Protein AF-A0A1Q7HFH7-F1 (afdb_monomer)

Sequence (78 aa):
MAAEYNRGMDSELDAVFRMLDDAVEEAKSIRVELDAPFLRGIAIIEALPGNQSGADKTWVHRLLHVSDRHFAAAIRKR

Secondary structure (DSSP, 8-state):
-HHHHHHHHHHHHHHHHHHHHHHHHHHHH------HHHHHHHHHHHTSGGGSTTS--HHHHHHHHHHHHHHHHHHHT-

Mean predicted aligned error: 11.89 Å

pLDDT: mean 81.41, std 11.39, range [46.44, 93.94]

Radius of gyration: 21.35 Å; Cα contacts (8 Å, |Δi|>4): 10; chains: 1; bounding box: 33×43×55 Å

Structure (mmCIF, N/CA/C/O backbone):
data_AF-A0A1Q7HFH7-F1
#
_entry.id   AF-A0A1Q7HFH7-F1
#
loop_
_atom_site.group_PDB
_atom_site.id
_atom_site.type_symbol
_atom_site.label_atom_id
_atom_site.label_alt_id
_atom_site.label_comp_id
_atom_site.label_asym_id
_atom_site.label_entity_id
_atom_site.label_seq_id
_atom_site.pdbx_PDB_ins_code
_atom_site.Cartn_x
_atom_site.Cartn_y
_atom_site.Cartn_z
_atom_site.occupancy
_atom_site.B_iso_or_equiv
_atom_site.auth_seq_id
_atom_site.auth_comp_id
_atom_site.auth_asym_id
_atom_site.auth_atom_id
_atom_site.pdbx_PDB_model_num
ATOM 1 N N . MET A 1 1 ? 17.969 23.926 -38.901 1.00 59.31 1 MET A N 1
ATOM 2 C CA . MET A 1 1 ? 18.710 24.202 -37.642 1.00 59.31 1 MET A CA 1
ATOM 3 C C . MET A 1 1 ? 17.787 24.129 -36.420 1.00 59.31 1 MET A C 1
ATOM 5 O O . MET A 1 1 ? 17.565 23.018 -35.973 1.00 59.31 1 MET A O 1
ATOM 9 N N . ALA A 1 2 ? 17.171 25.208 -35.906 1.00 57.56 2 ALA A N 1
ATOM 10 C CA . ALA A 1 2 ? 16.367 25.130 -34.663 1.00 57.56 2 ALA A CA 1
ATOM 11 C C . ALA A 1 2 ? 15.073 24.287 -34.778 1.00 57.56 2 ALA A C 1
ATOM 13 O O . ALA A 1 2 ? 14.728 23.546 -33.865 1.00 57.56 2 ALA A O 1
ATOM 14 N N . ALA A 1 3 ? 14.378 24.347 -35.919 1.00 62.16 3 ALA A N 1
ATOM 15 C CA . ALA A 1 3 ? 13.137 23.592 -36.133 1.00 62.16 3 ALA A CA 1
ATOM 16 C C . ALA A 1 3 ? 13.353 22.074 -36.313 1.00 62.16 3 ALA A C 1
ATOM 18 O O . ALA A 1 3 ? 12.501 21.281 -35.929 1.00 62.16 3 ALA A O 1
ATOM 19 N N . GLU A 1 4 ? 14.487 21.661 -36.885 1.00 60.91 4 GLU A N 1
ATOM 20 C CA . GLU A 1 4 ? 14.856 20.240 -37.008 1.00 60.91 4 GLU A CA 1
ATOM 21 C C . GLU A 1 4 ? 15.345 19.672 -35.678 1.00 60.91 4 GLU A C 1
ATOM 23 O O . GLU A 1 4 ? 15.019 18.537 -35.358 1.00 60.91 4 GLU A O 1
ATOM 28 N N . TYR A 1 5 ? 16.062 20.479 -34.889 1.00 57.88 5 TYR A N 1
ATOM 29 C CA . TYR A 1 5 ? 16.470 20.124 -33.532 1.00 57.88 5 TYR A CA 1
ATOM 30 C C . TYR A 1 5 ? 15.258 19.884 -32.622 1.00 57.88 5 TYR A C 1
ATOM 32 O O . TYR A 1 5 ? 15.168 18.836 -31.992 1.00 57.88 5 TYR A O 1
ATOM 40 N N . ASN A 1 6 ? 14.280 20.798 -32.630 1.00 59.25 6 ASN A N 1
ATOM 41 C CA . ASN A 1 6 ? 13.051 20.629 -31.850 1.00 59.25 6 ASN A CA 1
ATOM 42 C C . ASN A 1 6 ? 12.247 19.401 -32.305 1.00 59.25 6 ASN A C 1
ATOM 44 O O . ASN A 1 6 ? 11.789 18.637 -31.469 1.00 59.25 6 ASN A O 1
ATOM 48 N N . ARG A 1 7 ? 12.157 19.146 -33.619 1.00 59.00 7 ARG A N 1
ATOM 49 C CA . ARG A 1 7 ? 11.488 17.948 -34.156 1.00 59.00 7 ARG A CA 1
ATOM 50 C C . ARG A 1 7 ? 12.202 16.644 -33.771 1.00 59.00 7 ARG A C 1
ATOM 52 O O . ARG A 1 7 ? 11.541 15.640 -33.532 1.00 59.00 7 ARG A O 1
ATOM 59 N N . GLY A 1 8 ? 13.536 16.650 -33.726 1.00 60.75 8 GLY A N 1
ATOM 60 C CA . GLY A 1 8 ? 14.332 15.517 -33.249 1.00 60.75 8 GLY A CA 1
ATOM 61 C C . GLY A 1 8 ? 14.111 15.250 -31.759 1.00 60.75 8 GLY A C 1
ATOM 62 O O . GLY A 1 8 ? 13.860 14.113 -31.375 1.00 60.75 8 GLY A O 1
ATOM 63 N N . MET A 1 9 ? 14.097 16.306 -30.945 1.00 59.53 9 MET A N 1
ATOM 64 C CA . MET A 1 9 ? 13.836 16.224 -29.505 1.00 59.53 9 MET A CA 1
ATOM 65 C C . MET A 1 9 ? 12.411 15.738 -29.193 1.00 59.53 9 MET A C 1
ATOM 67 O O . MET A 1 9 ? 12.240 14.885 -28.325 1.00 59.53 9 MET A O 1
ATOM 71 N N . ASP A 1 10 ? 11.407 1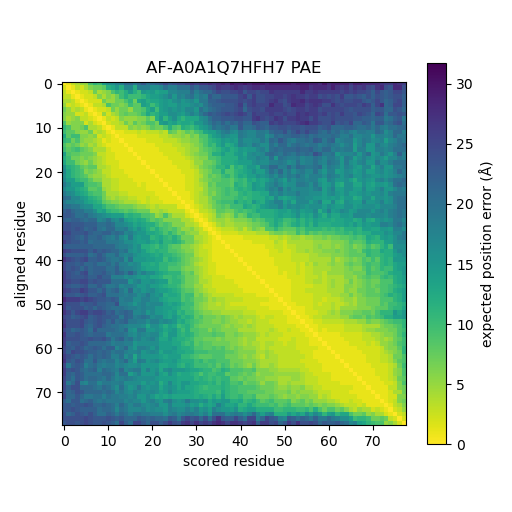6.195 -29.947 1.00 68.69 10 ASP A N 1
ATOM 72 C CA . ASP A 1 10 ? 10.029 15.693 -29.838 1.00 68.69 10 ASP A CA 1
ATOM 73 C C . ASP A 1 10 ? 9.960 14.192 -30.175 1.00 68.69 10 ASP A C 1
ATOM 75 O O . ASP A 1 10 ? 9.316 13.421 -29.468 1.00 68.69 10 ASP A O 1
ATOM 79 N N . SER A 1 11 ? 10.703 13.738 -31.193 1.00 74.06 11 SER A N 1
ATOM 80 C CA . SER A 1 11 ? 10.736 12.318 -31.569 1.00 74.06 11 SER A CA 1
ATOM 81 C C . SER A 1 11 ? 11.452 11.418 -30.553 1.00 74.06 11 SER A C 1
ATOM 83 O O . SER A 1 11 ? 11.062 10.262 -30.378 1.00 74.06 11 SER A O 1
ATOM 85 N N . GLU A 1 12 ? 12.469 11.936 -29.858 1.00 78.50 12 GLU A N 1
ATOM 86 C CA . GLU A 1 12 ? 13.139 11.228 -28.762 1.00 78.50 12 GLU A CA 1
ATOM 87 C C . GLU A 1 12 ? 12.230 11.124 -27.532 1.00 78.50 12 GLU A C 1
ATOM 89 O O . GLU A 1 12 ? 12.130 10.053 -26.932 1.00 78.50 12 GLU A O 1
ATOM 94 N N . LEU A 1 13 ? 11.508 12.195 -27.188 1.00 80.69 13 LEU A N 1
ATOM 95 C CA . LEU A 1 13 ? 10.525 12.178 -26.101 1.00 80.69 13 LEU A CA 1
ATOM 96 C C . LEU A 1 13 ? 9.373 11.210 -26.395 1.00 80.69 13 LEU A C 1
ATOM 98 O O . LEU A 1 13 ? 9.010 10.418 -25.527 1.00 80.69 13 LEU A O 1
ATOM 102 N N . ASP A 1 14 ? 8.859 11.196 -27.624 1.00 83.19 14 ASP A N 1
ATOM 103 C CA . ASP A 1 14 ? 7.825 10.248 -28.054 1.00 83.19 14 ASP A CA 1
ATOM 104 C C . ASP A 1 14 ? 8.293 8.787 -27.992 1.00 83.19 14 ASP A C 1
ATOM 106 O O . ASP A 1 14 ? 7.485 7.879 -27.775 1.00 83.19 14 ASP A O 1
ATOM 110 N N . ALA A 1 15 ? 9.586 8.535 -28.208 1.00 85.31 15 ALA A N 1
ATOM 111 C CA . ALA A 1 15 ? 10.171 7.209 -28.047 1.00 85.31 15 ALA A CA 1
ATOM 112 C C . ALA A 1 15 ? 10.262 6.820 -26.564 1.00 85.31 15 ALA A C 1
ATOM 114 O O . ALA A 1 15 ? 9.909 5.698 -26.207 1.00 85.31 15 ALA A O 1
ATOM 115 N N . VAL A 1 16 ? 10.657 7.753 -25.692 1.00 84.25 16 VAL A N 1
ATOM 116 C CA . VAL A 1 16 ? 10.689 7.536 -24.238 1.00 84.25 16 VAL A CA 1
ATOM 117 C C . VAL A 1 16 ? 9.289 7.272 -23.685 1.00 84.25 16 VAL A C 1
ATOM 119 O O . VAL A 1 16 ? 9.124 6.352 -22.888 1.00 84.25 16 VAL A O 1
ATOM 122 N N . PHE A 1 17 ? 8.272 8.023 -24.115 1.00 83.31 17 PHE A N 1
ATOM 123 C CA . PHE A 1 17 ? 6.896 7.786 -23.674 1.00 83.31 17 PHE A CA 1
ATOM 124 C C . PHE A 1 17 ? 6.382 6.414 -24.106 1.00 83.31 17 PHE A C 1
ATOM 126 O O . PHE A 1 17 ? 5.832 5.697 -23.277 1.00 83.31 17 PHE A O 1
ATOM 133 N N . ARG A 1 18 ? 6.665 5.989 -25.342 1.00 84.94 18 ARG A N 1
ATOM 134 C CA . ARG A 1 18 ? 6.340 4.627 -25.793 1.00 84.94 18 ARG A CA 1
ATOM 135 C C . ARG A 1 18 ? 7.044 3.550 -24.969 1.00 84.94 18 ARG A C 1
ATOM 137 O O . ARG A 1 18 ? 6.401 2.595 -24.559 1.00 84.94 18 ARG A O 1
ATOM 144 N N . MET A 1 19 ? 8.328 3.731 -24.654 1.00 87.81 19 MET A N 1
ATOM 145 C CA . MET A 1 19 ? 9.049 2.803 -23.774 1.00 87.81 19 MET A CA 1
ATOM 146 C C . MET A 1 19 ? 8.442 2.732 -22.367 1.00 87.81 19 MET A C 1
ATOM 148 O O . MET A 1 19 ? 8.445 1.668 -21.752 1.00 87.81 19 MET A O 1
ATOM 152 N N . LEU A 1 20 ? 7.944 3.853 -21.837 1.00 81.69 20 LEU A N 1
ATOM 153 C CA . LEU A 1 20 ? 7.262 3.879 -20.543 1.00 81.69 20 LEU A CA 1
ATOM 154 C C . LEU A 1 20 ? 5.908 3.169 -20.606 1.00 81.69 20 LEU A C 1
ATOM 156 O O . LEU A 1 20 ? 5.602 2.411 -19.689 1.00 81.69 20 LEU A O 1
ATOM 160 N N . ASP A 1 21 ? 5.133 3.372 -21.671 1.00 84.44 21 ASP A N 1
ATOM 161 C CA . ASP A 1 21 ? 3.863 2.671 -21.881 1.00 84.44 21 ASP A CA 1
ATOM 162 C C . ASP A 1 21 ? 4.082 1.155 -21.998 1.00 84.44 21 ASP A C 1
ATOM 164 O O . ASP A 1 21 ? 3.415 0.381 -21.311 1.00 84.44 21 ASP A O 1
ATOM 168 N N . ASP A 1 22 ? 5.084 0.729 -22.773 1.00 85.62 22 ASP A N 1
ATOM 169 C CA . ASP A 1 22 ? 5.461 -0.681 -22.910 1.00 85.62 22 ASP A CA 1
ATOM 170 C C . ASP A 1 22 ? 5.878 -1.286 -21.558 1.00 85.62 22 ASP A C 1
ATOM 172 O O . ASP A 1 22 ? 5.432 -2.375 -21.195 1.00 85.62 22 ASP A O 1
ATOM 176 N N . ALA A 1 23 ? 6.671 -0.557 -20.765 1.00 79.56 23 ALA A N 1
ATOM 177 C CA . ALA A 1 23 ? 7.070 -0.984 -19.424 1.00 79.56 23 ALA A CA 1
ATOM 178 C C . ALA A 1 23 ? 5.884 -1.055 -18.446 1.00 79.56 23 ALA A C 1
ATOM 180 O O . ALA A 1 23 ? 5.858 -1.914 -17.564 1.00 79.56 23 ALA A O 1
ATOM 181 N N . VAL A 1 24 ? 4.888 -0.173 -18.584 1.00 81.06 24 VAL A N 1
ATOM 182 C CA . VAL A 1 24 ? 3.647 -0.226 -17.798 1.00 81.06 24 VAL A CA 1
ATOM 183 C C . VAL A 1 24 ? 2.822 -1.456 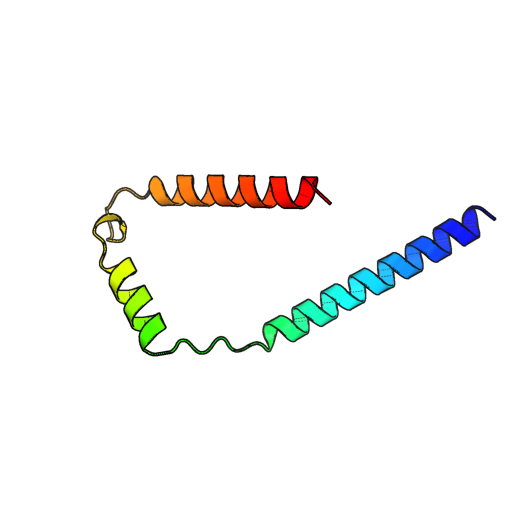-18.176 1.00 81.06 24 VAL A C 1
ATOM 185 O O . VAL A 1 24 ? 2.320 -2.138 -17.282 1.00 81.06 24 VAL A O 1
ATOM 188 N N . GLU A 1 25 ? 2.693 -1.776 -19.464 1.00 84.25 25 GLU A N 1
ATOM 189 C CA . GLU A 1 25 ? 2.013 -3.001 -19.904 1.00 84.25 25 GLU A CA 1
ATOM 190 C C . GLU A 1 25 ? 2.757 -4.264 -19.447 1.00 84.25 25 GLU A C 1
ATOM 192 O O . GLU A 1 25 ? 2.130 -5.204 -18.954 1.00 84.25 25 GLU A O 1
ATOM 197 N N . GLU A 1 26 ? 4.090 -4.272 -19.509 1.00 81.56 26 GLU A N 1
ATOM 198 C CA . GLU A 1 26 ? 4.909 -5.359 -18.966 1.00 81.56 26 GLU A CA 1
ATOM 199 C C . GLU A 1 26 ? 4.711 -5.495 -17.451 1.00 81.56 26 GLU A C 1
ATOM 201 O O . GLU A 1 26 ? 4.499 -6.600 -16.945 1.00 81.56 26 GLU A O 1
ATOM 206 N N . ALA A 1 27 ? 4.672 -4.381 -16.717 1.00 78.12 27 ALA A N 1
ATOM 207 C CA . ALA A 1 27 ? 4.436 -4.388 -15.279 1.00 78.12 27 ALA A CA 1
ATOM 208 C C . ALA A 1 27 ? 3.072 -4.990 -14.900 1.00 78.12 27 ALA A C 1
ATOM 210 O O . ALA A 1 27 ? 2.968 -5.650 -13.867 1.00 78.12 27 ALA A O 1
ATOM 211 N N . LYS A 1 28 ? 2.035 -4.847 -15.739 1.00 79.56 28 LYS A N 1
ATOM 212 C CA . LYS A 1 28 ? 0.736 -5.517 -15.519 1.00 79.56 28 LYS A CA 1
ATOM 213 C C . LYS A 1 28 ? 0.824 -7.041 -15.617 1.00 79.56 28 LYS A C 1
ATOM 215 O O . LYS A 1 28 ? -0.024 -7.735 -15.057 1.00 79.56 28 LYS A O 1
ATOM 220 N N . SER A 1 29 ? 1.82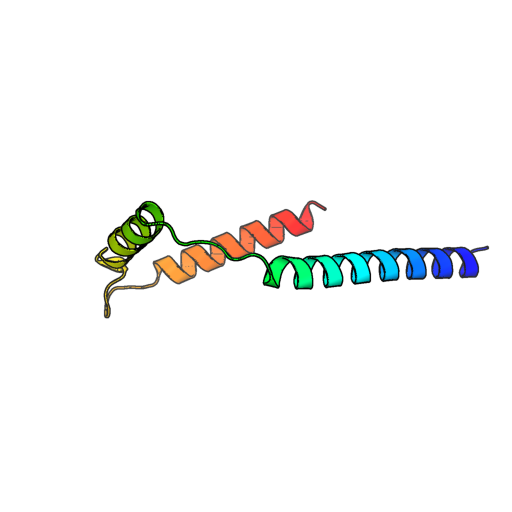2 -7.568 -16.326 1.00 79.88 29 SER A N 1
ATOM 221 C CA . SER A 1 29 ? 2.068 -9.011 -16.420 1.00 79.88 29 SER A CA 1
ATOM 222 C C . SER A 1 29 ? 2.798 -9.574 -15.194 1.00 79.88 29 SER A C 1
ATOM 224 O O . SER A 1 29 ? 2.759 -10.786 -14.962 1.00 79.88 29 SER A O 1
ATOM 226 N N . ILE A 1 30 ? 3.405 -8.708 -14.369 1.00 78.81 30 ILE A N 1
ATOM 227 C CA . ILE A 1 30 ? 4.071 -9.102 -13.128 1.00 78.81 30 ILE A CA 1
ATOM 228 C C . ILE A 1 30 ? 3.019 -9.626 -12.156 1.00 78.81 30 ILE A C 1
ATOM 230 O O . ILE A 1 30 ? 2.226 -8.882 -11.574 1.00 78.81 30 ILE A O 1
ATOM 234 N N . ARG A 1 31 ? 3.039 -10.939 -11.937 1.00 74.06 31 ARG A N 1
ATOM 235 C CA . ARG A 1 31 ? 2.286 -11.558 -10.852 1.00 74.06 31 ARG A CA 1
ATOM 236 C C . ARG A 1 31 ? 3.132 -11.541 -9.594 1.00 74.06 31 ARG A C 1
ATOM 238 O O . ARG A 1 31 ? 4.104 -12.278 -9.477 1.00 74.06 31 ARG A O 1
ATOM 245 N N . VAL A 1 32 ? 2.743 -10.695 -8.649 1.00 75.50 32 VAL A N 1
ATOM 246 C CA . VAL A 1 32 ? 3.305 -10.724 -7.300 1.00 75.50 32 VAL A CA 1
ATOM 247 C C . VAL A 1 32 ? 2.672 -11.907 -6.573 1.00 75.50 32 VAL A C 1
ATOM 249 O O . VAL A 1 32 ? 1.508 -11.849 -6.175 1.00 75.50 32 VAL A O 1
ATOM 252 N N . GLU A 1 33 ? 3.413 -13.005 -6.447 1.00 76.12 33 GLU A N 1
ATOM 253 C CA . GLU A 1 33 ? 2.973 -14.130 -5.627 1.00 76.12 33 GLU A CA 1
ATOM 254 C C . GLU A 1 33 ? 3.017 -13.729 -4.151 1.00 76.12 33 GLU A C 1
ATOM 256 O O . GLU A 1 33 ? 4.066 -13.381 -3.608 1.00 76.12 33 GLU A O 1
ATOM 261 N N . LEU A 1 34 ? 1.852 -13.754 -3.502 1.00 82.31 34 LEU A N 1
ATOM 262 C CA . LEU A 1 34 ? 1.745 -13.497 -2.072 1.00 82.31 34 LEU A CA 1
ATOM 263 C C . LEU A 1 34 ? 2.047 -14.797 -1.333 1.00 82.31 34 LEU A C 1
ATOM 265 O O . LEU A 1 34 ? 1.160 -15.623 -1.107 1.00 82.31 34 LEU A O 1
ATOM 269 N N . ASP A 1 35 ? 3.317 -15.003 -1.008 1.00 89.88 35 ASP A N 1
ATOM 270 C CA . ASP A 1 35 ? 3.748 -16.198 -0.300 1.00 89.8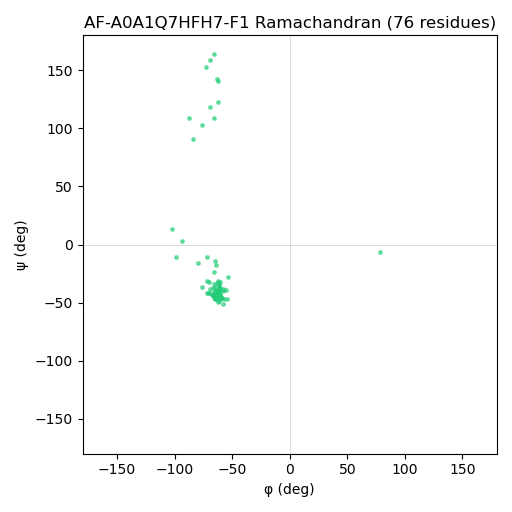8 35 ASP A CA 1
ATOM 271 C C . ASP A 1 35 ? 3.180 -16.265 1.134 1.00 89.88 35 ASP A C 1
ATOM 273 O O . ASP A 1 35 ? 2.660 -15.301 1.706 1.00 89.88 35 ASP A O 1
ATOM 277 N N . ALA A 1 36 ? 3.243 -17.451 1.742 1.00 91.38 36 ALA A N 1
ATOM 278 C CA . ALA A 1 36 ? 2.716 -17.649 3.090 1.00 91.38 36 ALA A CA 1
ATOM 279 C C . ALA A 1 36 ? 3.356 -16.715 4.150 1.00 91.38 36 ALA A C 1
ATOM 281 O O . ALA A 1 36 ? 2.627 -16.240 5.025 1.00 91.38 36 ALA A O 1
ATOM 282 N N . PRO A 1 37 ? 4.678 -16.433 4.131 1.00 90.69 37 PRO A N 1
ATOM 283 C CA . PRO A 1 37 ? 5.278 -15.382 4.955 1.00 90.69 37 PRO A CA 1
ATOM 284 C C . PRO A 1 37 ? 4.632 -14.004 4.784 1.00 90.69 37 PRO A C 1
ATOM 286 O O . PRO A 1 37 ? 4.305 -13.365 5.786 1.00 90.69 37 PRO A O 1
ATOM 289 N N . PHE A 1 38 ? 4.410 -13.565 3.548 1.00 85.62 38 PHE A N 1
ATOM 290 C CA . PHE A 1 38 ? 3.814 -12.274 3.236 1.00 85.62 38 PHE A CA 1
ATOM 291 C C . PHE A 1 38 ? 2.371 -12.185 3.737 1.00 85.62 38 PHE A C 1
ATOM 293 O O . PHE A 1 38 ? 2.011 -11.230 4.428 1.00 85.62 38 PHE A O 1
ATOM 300 N N . LEU A 1 39 ? 1.565 -13.222 3.491 1.00 92.69 39 LEU A N 1
ATOM 301 C CA . LEU A 1 39 ? 0.185 -13.299 3.983 1.00 92.69 39 LEU A CA 1
ATOM 302 C C . LEU A 1 39 ? 0.113 -13.277 5.517 1.00 92.69 39 LEU A C 1
ATOM 304 O O . LEU A 1 39 ? -0.763 -12.626 6.085 1.00 92.69 39 LEU A O 1
ATOM 308 N N . ARG A 1 40 ? 1.061 -13.923 6.210 1.00 93.75 40 ARG A N 1
ATOM 309 C CA . ARG A 1 40 ? 1.169 -13.814 7.676 1.00 93.75 40 ARG A CA 1
ATOM 310 C C . ARG A 1 40 ? 1.504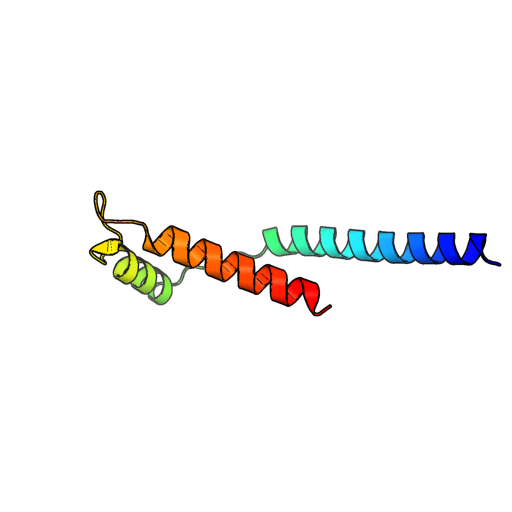 -12.392 8.120 1.00 93.75 40 ARG A C 1
ATOM 312 O O . ARG A 1 40 ? 0.950 -11.930 9.112 1.00 93.75 40 ARG A O 1
ATOM 319 N N . GLY A 1 41 ? 2.382 -11.703 7.395 1.00 92.00 41 GLY A N 1
ATOM 320 C CA . GLY A 1 41 ? 2.701 -10.298 7.647 1.00 92.00 41 GLY A CA 1
ATOM 321 C C . GLY A 1 41 ? 1.469 -9.399 7.544 1.00 92.00 41 GLY A C 1
ATOM 322 O O . GLY A 1 41 ? 1.217 -8.608 8.453 1.00 92.00 41 GLY A O 1
ATOM 323 N N . ILE A 1 42 ? 0.661 -9.581 6.494 1.00 90.31 42 ILE A N 1
ATOM 324 C CA . ILE A 1 42 ? -0.620 -8.876 6.337 1.00 90.31 42 ILE A CA 1
ATOM 325 C C . ILE A 1 42 ? -1.534 -9.159 7.526 1.00 90.31 42 ILE A C 1
ATOM 327 O O . ILE A 1 42 ? -1.987 -8.216 8.166 1.00 90.31 42 ILE A O 1
ATOM 331 N N . ALA A 1 43 ? -1.739 -10.429 7.879 1.00 92.44 43 ALA A N 1
ATOM 332 C CA . ALA A 1 43 ? -2.628 -10.799 8.979 1.00 92.44 43 ALA A CA 1
ATOM 333 C C . ALA A 1 43 ? -2.211 -10.164 10.320 1.00 92.44 43 ALA A C 1
ATOM 335 O O . ALA A 1 43 ? -3.061 -9.718 11.090 1.00 92.44 43 ALA A O 1
ATOM 336 N N . ILE A 1 44 ? -0.904 -10.075 10.596 1.00 93.69 44 ILE A N 1
ATOM 337 C CA . ILE A 1 44 ? -0.382 -9.408 11.800 1.00 93.69 44 ILE A CA 1
ATOM 338 C C . ILE A 1 44 ? -0.722 -7.916 11.784 1.00 93.69 44 ILE A C 1
ATOM 340 O O . ILE A 1 44 ? -1.177 -7.380 12.793 1.00 93.69 44 ILE A O 1
ATOM 344 N N . ILE A 1 45 ? -0.505 -7.246 10.650 1.00 89.19 45 ILE A N 1
ATOM 345 C CA . ILE A 1 45 ? -0.795 -5.819 10.498 1.00 89.19 45 ILE A CA 1
ATOM 346 C C . ILE A 1 45 ? -2.301 -5.577 10.628 1.00 89.19 45 ILE A C 1
ATOM 348 O O . ILE A 1 45 ? -2.713 -4.693 11.375 1.00 89.19 45 ILE A O 1
ATOM 352 N N . GLU A 1 46 ? -3.135 -6.363 9.954 1.00 90.12 46 GLU A N 1
ATOM 353 C CA . GLU A 1 46 ? -4.594 -6.246 10.014 1.00 90.12 46 GLU A CA 1
ATOM 354 C C . GLU A 1 46 ? -5.143 -6.465 11.422 1.00 90.12 46 GLU A C 1
ATOM 356 O O . GLU A 1 46 ? -6.090 -5.787 11.804 1.00 90.12 46 GLU A O 1
ATOM 361 N N . ALA A 1 47 ? -4.524 -7.340 12.220 1.00 93.94 47 ALA A N 1
ATOM 362 C CA . ALA A 1 47 ? -4.915 -7.598 13.604 1.00 93.94 47 ALA A CA 1
ATOM 363 C C . ALA A 1 47 ? -4.584 -6.448 14.575 1.00 93.94 47 ALA A C 1
ATOM 365 O O . ALA A 1 47 ? -5.051 -6.451 15.716 1.00 93.94 47 ALA A O 1
ATOM 366 N N . LEU A 1 48 ? -3.801 -5.444 14.162 1.00 91.75 48 LEU A N 1
ATOM 367 C CA . LEU A 1 48 ? -3.453 -4.329 15.042 1.00 91.75 48 LEU A CA 1
ATOM 368 C C . LEU A 1 48 ? -4.707 -3.530 15.450 1.00 91.75 48 LEU A C 1
ATOM 370 O O . LEU A 1 48 ? -5.577 -3.281 14.610 1.00 91.75 48 LEU A O 1
ATOM 374 N N . PRO A 1 49 ? -4.803 -3.044 16.705 1.00 91.31 49 PRO A N 1
ATOM 375 C CA . PRO A 1 49 ? -5.960 -2.277 17.177 1.00 91.31 49 PRO A CA 1
ATOM 376 C C . PRO A 1 49 ? -6.270 -1.045 16.320 1.00 91.31 49 PRO A C 1
ATOM 378 O O . PRO A 1 49 ? -7.425 -0.780 16.005 1.00 91.31 49 PRO A O 1
ATOM 381 N N . GLY A 1 50 ? -5.234 -0.334 15.862 1.00 88.94 50 GLY A N 1
ATOM 382 C CA . GLY A 1 50 ? -5.377 0.819 14.965 1.00 88.94 50 GLY A CA 1
ATOM 383 C C . GLY A 1 50 ? -5.933 0.472 13.577 1.00 88.94 50 GLY A C 1
ATOM 384 O O . GLY A 1 50 ? -6.386 1.366 12.856 1.00 88.94 50 GLY A O 1
ATOM 385 N N . ASN A 1 51 ? -5.951 -0.812 13.208 1.00 90.69 51 ASN A N 1
ATOM 386 C CA . ASN A 1 51 ? -6.452 -1.320 11.931 1.00 90.69 51 ASN A CA 1
ATOM 387 C C . ASN A 1 51 ? -7.875 -1.874 12.015 1.00 90.69 51 ASN A C 1
ATOM 389 O O . ASN A 1 51 ? -8.534 -1.973 10.983 1.00 90.69 51 ASN A O 1
ATOM 393 N N . GLN A 1 52 ? -8.422 -2.041 13.219 1.00 93.25 52 GLN A N 1
ATOM 394 C CA . GLN A 1 52 ? -9.807 -2.466 13.414 1.00 93.25 52 GLN A CA 1
ATOM 395 C C . GLN A 1 52 ? -10.823 -1.395 12.997 1.00 93.25 52 GLN A C 1
ATOM 397 O 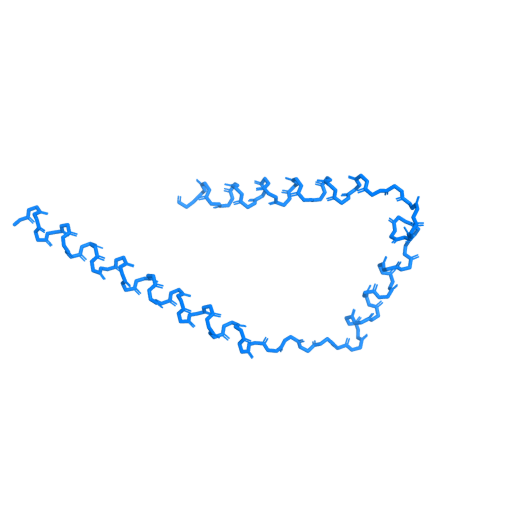O . GLN A 1 52 ? -10.512 -0.200 12.915 1.00 93.25 52 GLN A O 1
ATOM 402 N N . SER A 1 53 ? -12.055 -1.826 12.724 1.00 90.75 53 SER A N 1
ATOM 403 C CA . SER A 1 53 ? -13.176 -0.917 12.470 1.00 90.75 53 SER A CA 1
ATOM 404 C C . SER A 1 53 ? -13.466 -0.055 13.704 1.00 90.75 53 SER A C 1
ATOM 406 O O . SER A 1 53 ? -13.372 -0.529 14.833 1.00 90.75 53 SER A O 1
ATOM 408 N N . GLY A 1 54 ? -13.786 1.225 13.496 1.00 90.31 54 GLY A N 1
ATOM 409 C CA . GLY A 1 54 ? -14.042 2.185 14.578 1.00 90.31 54 GLY A CA 1
ATOM 410 C C . GLY A 1 54 ? -12.793 2.741 15.277 1.00 90.31 54 GLY A C 1
ATOM 411 O O . GLY A 1 54 ? -12.918 3.658 16.084 1.00 90.31 54 GLY A O 1
ATOM 412 N N . ALA A 1 55 ? -11.593 2.241 14.960 1.00 92.06 55 ALA A N 1
ATOM 413 C CA . ALA A 1 55 ? -10.345 2.825 15.445 1.00 92.06 55 ALA A CA 1
ATOM 414 C C . ALA A 1 55 ? -10.030 4.157 14.747 1.00 92.06 55 ALA A C 1
ATOM 416 O O . ALA A 1 55 ? -10.383 4.354 13.582 1.00 92.06 55 ALA A O 1
ATOM 417 N N . ASP A 1 56 ? -9.301 5.042 15.431 1.00 92.38 56 ASP A N 1
ATOM 418 C CA . ASP A 1 56 ? -8.805 6.281 14.830 1.00 92.38 56 ASP A CA 1
ATOM 419 C C . ASP A 1 56 ? -7.841 5.988 13.662 1.00 92.38 56 ASP A C 1
ATOM 421 O O . ASP A 1 56 ? -6.807 5.334 13.824 1.00 92.38 56 ASP A O 1
ATOM 425 N N . LYS A 1 57 ? -8.177 6.504 12.474 1.00 90.56 57 LYS A N 1
ATOM 426 C CA . LYS A 1 57 ? -7.413 6.342 11.227 1.00 90.56 57 LYS A CA 1
ATOM 427 C C . LYS A 1 57 ? -6.583 7.572 10.859 1.00 90.56 57 LYS A C 1
ATOM 429 O O . LYS A 1 57 ? -6.049 7.630 9.753 1.00 90.56 57 LYS A O 1
ATOM 434 N N . THR A 1 58 ? -6.396 8.539 11.763 1.00 91.81 58 THR A N 1
ATOM 435 C CA . THR A 1 58 ? -5.523 9.708 11.520 1.00 91.81 58 THR A CA 1
ATOM 436 C C . THR A 1 58 ? -4.106 9.325 11.083 1.00 91.81 58 THR A C 1
ATOM 438 O O . THR A 1 58 ? -3.440 10.082 10.375 1.00 91.81 58 THR A O 1
ATOM 441 N N . TRP A 1 59 ? -3.616 8.150 11.489 1.00 85.62 59 TRP A N 1
ATOM 442 C CA . TRP A 1 59 ? -2.319 7.627 11.062 1.00 85.62 59 TRP A CA 1
ATOM 443 C C . TRP A 1 59 ? -2.255 7.359 9.547 1.00 85.62 59 TRP A C 1
ATOM 445 O O . TRP A 1 59 ? -1.207 7.598 8.953 1.00 85.62 59 TRP A O 1
ATOM 455 N N . VAL A 1 60 ? -3.363 6.957 8.906 1.00 87.31 60 VAL A N 1
ATOM 456 C CA . VAL A 1 60 ? -3.435 6.725 7.451 1.00 87.31 60 VAL A CA 1
ATOM 457 C C . VAL A 1 60 ? -3.190 8.031 6.706 1.00 87.31 60 VAL A C 1
ATOM 459 O O . VAL A 1 60 ? -2.355 8.094 5.810 1.00 87.31 60 VAL A O 1
ATOM 462 N N . HIS A 1 61 ? -3.855 9.108 7.126 1.00 87.62 61 HIS A N 1
ATOM 463 C CA . HIS A 1 61 ? -3.671 10.430 6.525 1.00 87.62 61 HIS A CA 1
ATOM 464 C C . HIS A 1 61 ? -2.244 10.954 6.704 1.00 87.62 61 HIS A C 1
ATOM 466 O O . HIS A 1 61 ? -1.677 11.531 5.778 1.00 87.62 61 HIS A O 1
ATOM 472 N N . ARG A 1 62 ? -1.638 10.714 7.874 1.00 90.25 62 ARG A N 1
ATOM 473 C CA . ARG A 1 62 ? -0.226 11.045 8.114 1.00 90.25 62 ARG A CA 1
ATOM 474 C C . ARG A 1 62 ? 0.699 10.265 7.184 1.00 90.25 62 ARG A C 1
ATOM 476 O O . ARG A 1 62 ? 1.617 10.859 6.628 1.00 90.25 62 ARG A O 1
ATOM 483 N N . LEU A 1 63 ? 0.444 8.972 6.993 1.00 88.62 63 LEU A N 1
ATOM 484 C CA . LEU A 1 63 ? 1.224 8.133 6.088 1.00 88.62 63 LEU A CA 1
ATOM 485 C C . LEU A 1 63 ? 1.115 8.622 4.640 1.00 88.62 63 LEU A C 1
ATOM 487 O O . LEU A 1 63 ? 2.142 8.839 4.006 1.00 88.62 63 LEU A O 1
ATOM 491 N N . LEU A 1 64 ? -0.102 8.865 4.146 1.00 89.38 64 LEU A N 1
ATOM 492 C CA . LEU A 1 64 ? -0.331 9.390 2.795 1.00 89.38 64 LEU A CA 1
ATOM 493 C C . LEU A 1 64 ? 0.392 10.723 2.583 1.00 89.38 64 LEU A C 1
ATOM 495 O O . LEU A 1 64 ? 1.132 10.877 1.618 1.00 89.38 64 LEU A O 1
ATOM 499 N N . HIS A 1 65 ? 0.273 11.648 3.538 1.00 91.12 65 HIS A N 1
ATOM 500 C CA . HIS A 1 65 ? 0.954 12.938 3.467 1.00 91.12 65 HIS A CA 1
ATOM 501 C C . HIS A 1 65 ? 2.485 12.808 3.414 1.00 91.12 65 HIS A C 1
ATOM 503 O O . HIS A 1 65 ? 3.1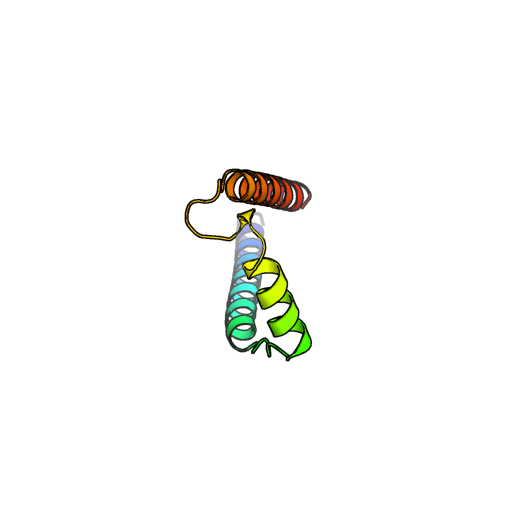52 13.539 2.680 1.00 91.12 65 HIS A O 1
ATOM 509 N N . VAL A 1 66 ? 3.067 11.887 4.190 1.00 90.06 66 VAL A N 1
ATOM 510 C CA . VAL A 1 66 ? 4.513 11.620 4.156 1.00 90.06 66 VAL A CA 1
ATOM 511 C C . VAL A 1 66 ? 4.922 11.022 2.810 1.00 90.06 66 VAL A C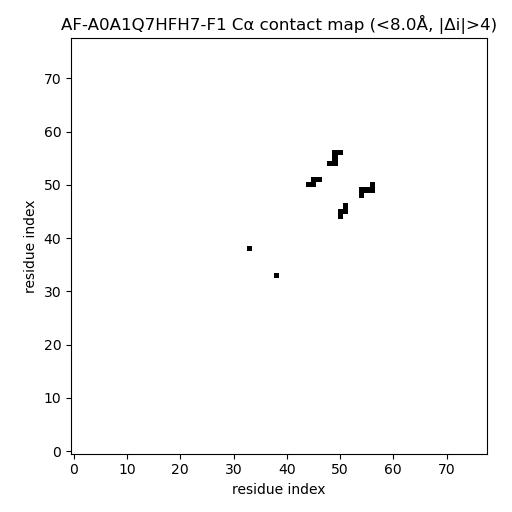 1
ATOM 513 O O . VAL A 1 66 ? 5.915 11.474 2.238 1.00 90.06 66 VAL A O 1
ATOM 516 N N . SER A 1 67 ? 4.154 10.068 2.284 1.00 85.00 67 SER A N 1
ATOM 517 C CA . SER A 1 67 ? 4.399 9.459 0.973 1.00 85.00 67 SER A CA 1
ATOM 518 C C . SER A 1 67 ? 4.347 10.489 -0.155 1.00 85.00 67 SER A C 1
ATOM 520 O O . SER A 1 67 ? 5.288 10.562 -0.945 1.00 85.00 67 SER A O 1
ATOM 522 N N . ASP A 1 68 ? 3.330 11.354 -0.177 1.00 87.69 68 ASP A N 1
ATOM 523 C CA . ASP A 1 68 ? 3.194 12.427 -1.170 1.00 87.69 68 ASP A CA 1
ATOM 524 C C . ASP A 1 68 ? 4.382 13.388 -1.122 1.00 87.69 68 ASP A C 1
ATOM 526 O O . ASP A 1 68 ? 4.969 13.736 -2.149 1.00 87.69 68 ASP A O 1
ATOM 530 N N . ARG A 1 69 ? 4.796 13.791 0.086 1.00 90.38 69 ARG A N 1
ATOM 531 C CA . ARG A 1 69 ? 5.983 14.634 0.267 1.00 90.38 69 ARG A CA 1
ATOM 532 C C . ARG A 1 69 ? 7.253 13.948 -0.219 1.00 90.38 69 ARG A C 1
ATOM 534 O O . ARG A 1 69 ? 8.102 14.612 -0.813 1.00 90.38 69 ARG A O 1
ATOM 541 N N . HIS A 1 70 ? 7.400 12.655 0.054 1.00 84.00 70 HIS A N 1
ATOM 542 C CA . HIS A 1 70 ? 8.565 11.888 -0.363 1.00 84.00 70 HIS A CA 1
ATOM 543 C C . HIS A 1 70 ? 8.631 11.773 -1.889 1.00 84.00 70 HIS A C 1
ATOM 545 O O . HIS A 1 70 ? 9.666 12.066 -2.485 1.00 84.00 70 HIS A O 1
ATOM 551 N N . PHE A 1 71 ? 7.508 11.448 -2.527 1.00 76.94 71 PHE A N 1
ATOM 552 C CA . PHE A 1 71 ? 7.404 11.347 -3.978 1.00 76.94 71 PHE A CA 1
ATOM 553 C C . PHE A 1 71 ? 7.635 12.700 -4.667 1.00 76.94 71 PHE A C 1
ATOM 555 O O . PHE A 1 71 ? 8.443 12.799 -5.590 1.00 76.94 71 PHE A O 1
ATOM 562 N N . ALA A 1 72 ? 7.029 13.778 -4.159 1.00 82.19 72 ALA A N 1
ATOM 563 C CA . ALA A 1 72 ? 7.254 15.130 -4.668 1.00 82.19 72 ALA A CA 1
ATOM 564 C C . ALA A 1 72 ? 8.726 15.568 -4.549 1.00 82.19 72 ALA A C 1
ATOM 566 O O . ALA A 1 72 ? 9.251 16.242 -5.437 1.00 82.19 72 ALA A O 1
ATOM 567 N N . ALA A 1 73 ? 9.411 15.184 -3.466 1.00 79.50 73 ALA A N 1
ATOM 568 C CA . ALA A 1 73 ? 10.839 15.440 -3.298 1.00 79.50 73 ALA A CA 1
ATOM 569 C C . ALA A 1 73 ? 11.706 14.609 -4.259 1.00 79.50 73 ALA A C 1
ATOM 571 O O . ALA A 1 73 ? 12.694 15.129 -4.774 1.00 79.50 73 ALA A O 1
ATOM 572 N N . ALA A 1 74 ? 11.340 13.350 -4.515 1.00 75.12 74 ALA A N 1
ATOM 573 C CA . ALA A 1 74 ? 12.037 12.489 -5.467 1.00 75.12 74 ALA A CA 1
ATOM 574 C C . ALA A 1 74 ? 11.915 13.012 -6.908 1.00 75.12 74 ALA A C 1
ATOM 576 O O . ALA A 1 74 ? 12.913 13.049 -7.624 1.00 75.12 74 ALA A O 1
ATOM 577 N N . ILE A 1 75 ? 10.730 13.491 -7.304 1.00 74.31 75 ILE A N 1
ATOM 578 C CA . ILE A 1 75 ? 10.508 14.103 -8.623 1.00 74.31 75 ILE A CA 1
ATOM 579 C C . ILE A 1 75 ? 11.271 15.422 -8.760 1.00 74.31 75 ILE A C 1
ATOM 581 O O . ILE A 1 75 ? 11.905 15.648 -9.781 1.00 74.31 75 ILE A O 1
ATOM 585 N N . ARG A 1 76 ? 11.269 16.283 -7.732 1.00 64.50 76 ARG A N 1
ATOM 586 C CA . ARG A 1 76 ? 12.002 17.566 -7.771 1.00 64.50 76 ARG A CA 1
ATOM 587 C C . ARG A 1 76 ? 13.523 17.431 -7.876 1.00 64.50 76 ARG A C 1
ATOM 589 O O . ARG A 1 76 ? 14.177 18.429 -8.152 1.00 64.50 76 ARG A O 1
ATOM 596 N N . LYS A 1 77 ? 14.088 16.261 -7.571 1.00 54.69 77 LYS A N 1
ATOM 597 C CA . LYS A 1 77 ? 15.534 16.001 -7.641 1.00 54.69 77 LYS A CA 1
ATOM 598 C C . LYS A 1 77 ? 15.989 15.394 -8.976 1.00 54.69 77 LYS A C 1
ATOM 600 O O . LYS A 1 77 ? 17.170 15.069 -9.083 1.00 54.69 77 LYS A O 1
ATOM 605 N N . ARG A 1 78 ? 15.089 15.225 -9.948 1.00 46.44 78 ARG A N 1
ATOM 606 C CA . ARG A 1 78 ? 15.441 14.886 -11.332 1.00 46.44 78 ARG A CA 1
ATOM 607 C C . ARG A 1 78 ? 15.566 16.132 -12.193 1.00 46.44 78 ARG A C 1
ATOM 609 O O . ARG A 1 78 ? 14.795 17.085 -11.951 1.00 46.44 78 ARG A O 1
#

Solvent-accessible surface area (backbone atoms only — not comparable to full-atom values): 4592 Å² total; per-residue (Å²): 108,74,71,56,51,51,52,50,53,52,53,51,51,55,49,51,51,51,53,50,52,52,50,52,58,53,54,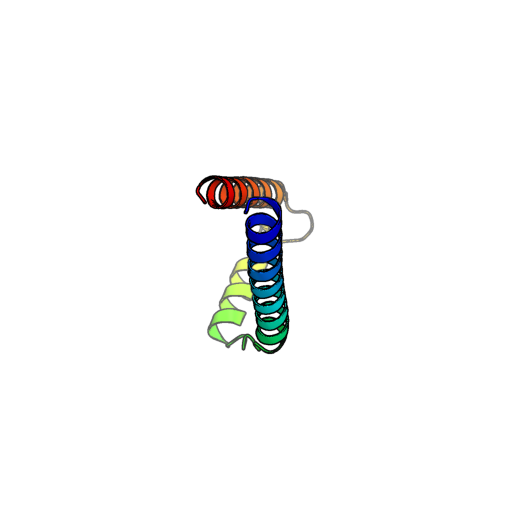69,68,60,78,83,80,80,46,73,72,55,52,50,51,50,52,56,56,55,67,35,69,64,58,39,89,91,38,74,54,68,62,56,58,51,51,51,53,50,50,53,52,50,50,54,52,57,58,70,74,104

Foldseek 3Di:
DVVVVVVVVVVVVVVVVVVVVVVVVVVVVDDDDCDPVNVVVVVVVCPDPCNDPPHDPVVVVVVVVVVVVVVVVVVVVD